Protein AF-A0A926B9L7-F1 (afdb_monomer_lite)

Sequence (88 aa):
MQGLFADLAQLKNPLARYAAYKRSRGMSRVHDWIDWIGGFPFEVATPDEIFAFHRDRGFHLENMLLRPGHGCNEFVFSKTRPPTAVRP

Structure (mmCIF, N/CA/C/O backbone):
data_AF-A0A926B9L7-F1
#
_entry.id   AF-A0A926B9L7-F1
#
loop_
_atom_site.group_PDB
_atom_site.id
_atom_site.type_symbol
_atom_site.label_atom_id
_atom_site.label_alt_id
_atom_site.label_comp_id
_atom_site.label_asym_id
_atom_site.label_entity_id
_atom_site.label_seq_id
_atom_site.pdbx_PDB_ins_code
_atom_site.Cartn_x
_atom_site.Cartn_y
_atom_site.Cartn_z
_atom_site.occupancy
_atom_site.B_iso_or_equiv
_atom_site.auth_seq_id
_atom_site.auth_comp_id
_atom_site.auth_asym_id
_atom_site.auth_atom_id
_atom_site.pdbx_PDB_model_num
ATOM 1 N N . MET A 1 1 ? 14.419 0.957 -35.618 1.00 43.53 1 MET A N 1
ATOM 2 C CA . MET A 1 1 ? 15.319 -0.136 -36.050 1.00 43.53 1 MET A CA 1
ATOM 3 C C . MET A 1 1 ? 16.733 0.404 -36.316 1.00 43.53 1 MET A C 1
ATOM 5 O O . MET A 1 1 ? 17.110 0.540 -37.467 1.00 43.53 1 MET A O 1
ATOM 9 N N . GLN A 1 2 ? 17.502 0.791 -35.287 1.00 52.81 2 GLN A N 1
ATOM 10 C CA . GLN A 1 2 ? 18.811 1.466 -35.474 1.00 52.81 2 GLN A CA 1
ATOM 11 C C . GLN A 1 2 ? 19.904 1.051 -34.458 1.00 52.81 2 GLN A C 1
ATOM 13 O O . GLN A 1 2 ? 20.938 1.698 -34.382 1.00 52.81 2 GLN A O 1
ATOM 18 N N . GLY A 1 3 ? 19.710 -0.015 -33.667 1.00 54.16 3 GLY A N 1
ATOM 19 C CA . GLY A 1 3 ? 20.671 -0.409 -32.615 1.00 54.16 3 GLY A CA 1
ATOM 20 C C . GLY A 1 3 ? 21.518 -1.650 -32.918 1.00 54.16 3 GLY A C 1
ATOM 21 O O . GLY A 1 3 ? 22.615 -1.784 -32.393 1.00 54.16 3 GLY A O 1
ATOM 22 N N . LEU A 1 4 ? 21.038 -2.556 -33.779 1.00 57.03 4 LEU A N 1
ATOM 23 C CA . LEU A 1 4 ? 21.639 -3.889 -33.929 1.00 57.03 4 LEU A CA 1
ATOM 24 C C . LEU A 1 4 ? 22.979 -3.868 -34.686 1.00 57.03 4 LEU A C 1
ATOM 26 O O . LEU A 1 4 ? 23.914 -4.583 -34.340 1.00 57.03 4 LEU A O 1
ATOM 30 N N . PHE A 1 5 ? 23.072 -3.024 -35.716 1.00 56.09 5 PHE A N 1
ATOM 31 C CA . PHE A 1 5 ? 24.258 -2.920 -36.569 1.00 56.09 5 PHE A CA 1
ATOM 32 C C . PHE A 1 5 ? 25.408 -2.161 -35.895 1.00 56.09 5 PHE A C 1
ATOM 34 O O . PHE A 1 5 ? 26.571 -2.499 -36.102 1.00 56.09 5 PHE A O 1
ATOM 41 N N . ALA A 1 6 ? 25.090 -1.178 -35.048 1.00 56.75 6 ALA A N 1
ATOM 42 C CA . ALA A 1 6 ? 26.087 -0.439 -34.277 1.00 56.75 6 ALA A CA 1
ATOM 43 C C . ALA A 1 6 ? 26.754 -1.318 -33.199 1.00 56.75 6 ALA A C 1
ATOM 45 O O . ALA A 1 6 ? 27.949 -1.175 -32.948 1.00 56.75 6 ALA A O 1
ATOM 46 N N . ASP A 1 7 ? 26.007 -2.261 -32.613 1.00 50.56 7 ASP A N 1
ATOM 47 C CA . ASP A 1 7 ? 26.512 -3.164 -31.570 1.00 50.56 7 ASP A CA 1
ATOM 48 C C . ASP A 1 7 ? 27.441 -4.262 -32.126 1.00 50.56 7 ASP A C 1
ATOM 50 O O . ASP A 1 7 ? 28.418 -4.630 -31.472 1.00 50.56 7 ASP A O 1
ATOM 54 N N . LEU A 1 8 ? 27.208 -4.737 -33.357 1.00 57.56 8 LEU A N 1
ATOM 55 C CA . LEU A 1 8 ? 28.095 -5.693 -34.041 1.00 57.56 8 LEU A CA 1
ATOM 56 C C . LEU A 1 8 ? 29.446 -5.072 -34.428 1.00 57.56 8 LEU A C 1
ATOM 58 O O . LEU A 1 8 ? 30.480 -5.731 -34.327 1.00 57.56 8 LEU A O 1
ATOM 62 N N . ALA A 1 9 ? 29.453 -3.795 -34.820 1.00 59.41 9 ALA A N 1
ATOM 63 C CA . ALA A 1 9 ? 30.660 -3.085 -35.245 1.00 59.41 9 ALA A CA 1
ATOM 64 C C . ALA A 1 9 ? 31.642 -2.776 -34.096 1.00 59.41 9 ALA A C 1
ATOM 66 O O . ALA A 1 9 ? 32.810 -2.497 -34.349 1.00 59.41 9 ALA A O 1
ATOM 67 N N . GLN A 1 10 ? 31.196 -2.820 -32.834 1.00 59.00 10 GLN A N 1
ATOM 68 C CA . GLN A 1 10 ? 32.017 -2.426 -31.681 1.00 59.00 10 GLN A CA 1
ATOM 69 C C . GLN A 1 10 ? 32.684 -3.588 -30.929 1.00 59.00 10 GLN A C 1
ATOM 71 O O . GLN A 1 10 ? 33.375 -3.316 -29.948 1.00 59.00 10 GLN A O 1
ATOM 76 N N . LEU A 1 11 ? 32.495 -4.857 -31.334 1.00 57.12 11 LEU A N 1
ATOM 77 C CA . LEU A 1 11 ? 33.096 -6.038 -30.671 1.00 57.12 11 LEU A CA 1
ATOM 78 C C . LEU A 1 11 ? 32.889 -6.073 -29.137 1.00 57.12 11 LEU A C 1
ATOM 80 O O . LEU A 1 11 ? 33.629 -6.725 -28.398 1.00 57.12 11 LEU A O 1
ATOM 84 N N . LYS A 1 12 ? 31.874 -5.371 -28.620 1.00 56.59 12 LYS A N 1
ATOM 85 C CA . LYS A 1 12 ? 31.587 -5.326 -27.187 1.00 56.59 12 LYS A CA 1
ATOM 86 C C . LYS A 1 12 ? 30.842 -6.592 -26.812 1.00 56.59 12 LYS A C 1
ATOM 88 O O . LYS A 1 12 ? 29.730 -6.824 -27.275 1.00 56.59 12 LYS A O 1
ATOM 93 N N . ASN A 1 13 ? 31.468 -7.400 -25.959 1.00 58.22 13 ASN A N 1
ATOM 94 C CA . ASN A 1 13 ? 30.913 -8.660 -25.490 1.00 58.22 13 ASN A CA 1
ATOM 95 C C . ASN A 1 13 ? 29.489 -8.439 -24.932 1.00 58.22 13 ASN A C 1
ATOM 97 O O . ASN A 1 13 ? 29.344 -7.792 -23.885 1.00 58.22 13 ASN A O 1
ATOM 101 N N . PRO A 1 14 ? 28.439 -8.973 -25.583 1.00 56.69 14 PRO A N 1
ATOM 102 C CA . PRO A 1 14 ? 27.064 -8.744 -25.165 1.00 56.69 14 PRO A CA 1
ATOM 103 C C . PRO A 1 14 ? 26.832 -9.247 -23.737 1.00 56.69 14 PRO A C 1
ATOM 105 O O . PRO A 1 14 ? 26.062 -8.622 -23.011 1.00 56.69 14 PRO A O 1
ATOM 108 N N . LEU A 1 15 ? 27.571 -10.276 -23.288 1.00 59.78 15 LEU A N 1
ATOM 109 C CA . LEU A 1 15 ? 27.526 -10.866 -21.940 1.00 59.78 15 LEU A CA 1
ATOM 110 C C . LEU A 1 15 ? 27.891 -9.871 -20.827 1.00 59.78 15 LEU A C 1
ATOM 112 O O . LEU A 1 15 ? 27.290 -9.907 -19.751 1.00 59.78 15 LEU A O 1
ATOM 116 N N . ALA A 1 16 ? 28.794 -8.920 -21.088 1.00 58.62 16 ALA A N 1
ATOM 117 C CA . ALA A 1 16 ? 29.149 -7.879 -20.119 1.00 58.62 16 ALA A CA 1
ATOM 118 C C . ALA A 1 16 ? 27.961 -6.942 -19.828 1.00 58.62 16 ALA A C 1
ATOM 120 O O . ALA A 1 16 ? 27.761 -6.494 -18.695 1.00 58.62 16 ALA A O 1
ATOM 121 N N . ARG A 1 17 ? 27.101 -6.720 -20.832 1.00 57.94 17 ARG A N 1
ATOM 122 C CA . ARG A 1 17 ? 25.851 -5.956 -20.706 1.00 57.94 17 ARG A CA 1
ATOM 123 C C . ARG A 1 17 ? 24.799 -6.691 -19.872 1.00 57.94 17 ARG A C 1
ATOM 125 O O . ARG A 1 17 ? 23.940 -6.048 -19.268 1.00 57.94 17 ARG A O 1
ATOM 132 N N . TYR A 1 18 ? 24.846 -8.026 -19.820 1.00 56.06 18 TYR A N 1
ATOM 133 C CA . TYR A 1 18 ? 23.982 -8.832 -18.947 1.00 56.06 18 TYR A CA 1
ATOM 134 C C . TYR A 1 18 ? 24.461 -8.802 -17.489 1.00 56.06 18 TYR A C 1
ATOM 136 O O . TYR A 1 18 ? 23.635 -8.653 -16.590 1.00 56.06 18 TYR A O 1
ATOM 144 N N . ALA A 1 19 ? 25.776 -8.832 -17.255 1.00 60.00 19 ALA A N 1
ATOM 145 C CA . ALA A 1 19 ? 26.359 -8.786 -15.913 1.00 60.00 19 ALA A CA 1
ATOM 146 C C . ALA A 1 19 ? 26.186 -7.423 -15.208 1.00 60.00 19 ALA A C 1
ATOM 148 O O . ALA A 1 19 ? 25.928 -7.375 -14.005 1.00 60.00 19 ALA A O 1
ATOM 149 N N . ALA A 1 20 ? 26.269 -6.308 -15.943 1.00 57.38 20 ALA A N 1
ATOM 150 C CA . ALA A 1 20 ? 26.218 -4.959 -15.364 1.00 57.38 20 ALA A CA 1
ATOM 151 C C . ALA A 1 20 ? 24.833 -4.533 -14.828 1.00 57.38 20 ALA A C 1
ATOM 153 O O . ALA A 1 20 ? 24.741 -3.666 -13.964 1.00 57.38 20 ALA A O 1
ATOM 154 N N . TYR A 1 21 ? 23.745 -5.145 -15.298 1.00 55.66 21 TYR A N 1
ATOM 155 C CA . TYR A 1 21 ? 22.377 -4.740 -14.937 1.00 55.66 21 TYR A CA 1
ATOM 156 C C . TYR A 1 21 ? 21.956 -5.160 -13.534 1.00 55.66 21 TYR A C 1
ATOM 158 O O . TYR A 1 21 ? 21.178 -4.466 -12.888 1.00 55.66 21 TYR A O 1
ATOM 166 N N . LYS A 1 22 ? 22.532 -6.250 -13.016 1.00 54.22 22 LYS A N 1
ATOM 167 C CA . LYS A 1 22 ? 22.300 -6.685 -11.633 1.00 54.22 22 LYS A CA 1
ATOM 168 C C . LYS A 1 22 ? 22.749 -5.623 -10.613 1.00 54.22 22 LYS A C 1
ATOM 170 O O . LYS A 1 22 ? 22.312 -5.650 -9.4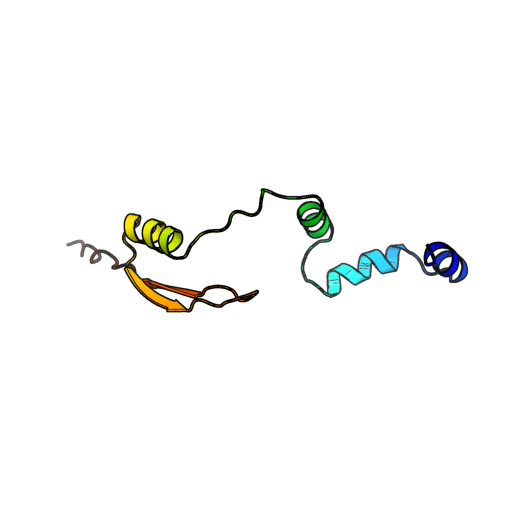69 1.00 54.22 22 LYS A O 1
ATOM 175 N N . ARG A 1 23 ? 23.615 -4.687 -11.022 1.00 57.50 23 ARG A N 1
ATOM 176 C CA . ARG A 1 23 ? 24.280 -3.718 -10.145 1.00 57.50 23 ARG A CA 1
ATOM 177 C C . ARG A 1 23 ? 23.491 -2.417 -9.920 1.00 57.50 23 ARG A C 1
ATOM 179 O O . ARG A 1 23 ? 23.864 -1.680 -9.019 1.00 57.50 23 ARG A O 1
ATOM 186 N N . SER A 1 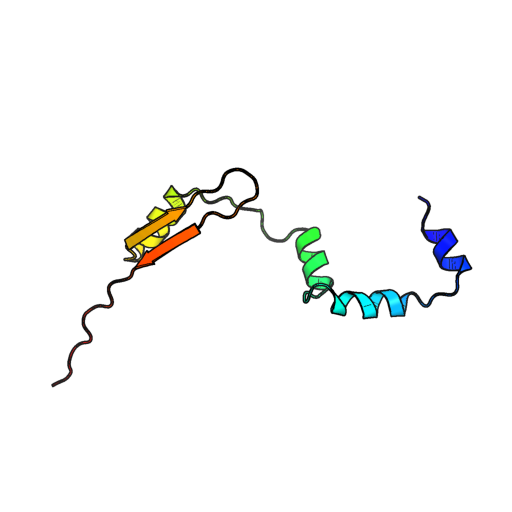24 ? 22.431 -2.125 -10.690 1.00 61.50 24 SER A N 1
ATOM 187 C CA . SER A 1 24 ? 21.735 -0.820 -10.631 1.00 61.50 24 SER A CA 1
ATOM 188 C C . SER A 1 24 ? 20.358 -0.816 -9.958 1.00 61.50 24 SER A C 1
ATOM 190 O O . SER A 1 24 ? 19.983 0.204 -9.391 1.00 61.50 24 SER A O 1
ATOM 192 N N . ARG A 1 25 ? 19.588 -1.912 -10.017 1.00 65.56 25 ARG A N 1
ATOM 193 C CA . ARG A 1 25 ? 18.175 -1.938 -9.570 1.00 65.56 25 ARG A CA 1
ATOM 194 C C . ARG A 1 25 ? 17.869 -2.906 -8.425 1.00 65.56 25 ARG A C 1
ATOM 196 O O . ARG A 1 25 ? 16.759 -2.883 -7.914 1.00 65.56 25 ARG A O 1
ATOM 203 N N . GLY A 1 26 ? 18.810 -3.771 -8.034 1.00 67.56 26 GLY A N 1
ATOM 204 C CA . GLY A 1 26 ? 18.616 -4.759 -6.956 1.00 67.56 26 GLY A CA 1
ATOM 205 C C . GLY A 1 26 ? 17.633 -5.902 -7.267 1.00 67.56 26 GLY A C 1
ATOM 206 O O . GLY A 1 26 ? 17.571 -6.865 -6.510 1.00 67.56 26 GLY A O 1
ATOM 207 N N . MET A 1 27 ? 16.915 -5.842 -8.392 1.00 67.50 27 MET A N 1
ATOM 208 C CA . MET A 1 27 ? 15.955 -6.846 -8.856 1.00 67.50 27 MET A CA 1
ATOM 209 C C . MET A 1 27 ? 16.563 -7.711 -9.971 1.00 67.50 27 MET A C 1
ATOM 211 O O . MET A 1 27 ? 17.396 -7.252 -10.757 1.00 67.50 27 MET A O 1
ATOM 215 N N . SER A 1 28 ? 16.192 -8.993 -10.035 1.00 75.25 28 SER A N 1
ATOM 216 C CA . SER A 1 28 ? 16.650 -9.866 -11.123 1.00 75.25 28 SER A CA 1
ATOM 217 C C . SER A 1 28 ? 15.830 -9.626 -12.396 1.00 75.25 28 SER A C 1
ATOM 219 O O . SER A 1 28 ? 14.610 -9.510 -12.317 1.00 75.25 28 SER A O 1
ATOM 221 N N . ARG A 1 29 ? 16.469 -9.705 -13.567 1.00 70.56 29 ARG A N 1
ATOM 222 C CA . ARG A 1 29 ? 15.807 -9.527 -14.873 1.00 70.56 29 ARG A CA 1
ATOM 223 C C . ARG A 1 29 ? 14.651 -10.479 -15.150 1.00 70.56 29 ARG A C 1
ATOM 225 O O . ARG A 1 29 ? 13.751 -10.116 -15.888 1.00 70.56 29 ARG A O 1
ATOM 232 N N . VAL A 1 30 ? 14.698 -11.697 -14.611 1.00 79.50 30 VAL A N 1
ATOM 233 C CA . VAL A 1 30 ? 13.616 -12.675 -14.801 1.00 79.50 30 VAL A CA 1
ATOM 234 C C . VAL A 1 30 ? 12.340 -12.182 -14.123 1.00 79.50 30 VAL A C 1
ATOM 236 O O . VAL A 1 30 ? 11.283 -12.253 -14.730 1.00 79.50 30 VAL A O 1
ATOM 239 N N . HIS A 1 31 ? 12.453 -11.614 -12.919 1.00 75.88 31 HIS A N 1
ATOM 240 C CA . HIS A 1 31 ? 11.324 -10.978 -12.238 1.00 75.88 31 HIS A CA 1
ATOM 241 C C . HIS A 1 31 ? 10.836 -9.743 -13.013 1.00 75.88 31 HIS A C 1
ATOM 243 O O . HIS A 1 31 ? 9.644 -9.655 -13.260 1.00 75.88 31 HIS A O 1
ATOM 249 N N . ASP A 1 32 ? 11.735 -8.880 -13.519 1.00 76.38 32 ASP A N 1
ATOM 250 C CA . ASP A 1 32 ? 11.328 -7.764 -14.398 1.00 76.38 32 ASP A CA 1
ATOM 251 C C . ASP A 1 32 ? 10.585 -8.271 -15.654 1.00 76.38 32 ASP A C 1
ATOM 253 O O . ASP A 1 32 ? 9.612 -7.665 -16.078 1.00 76.38 32 ASP A O 1
ATOM 257 N N . TRP A 1 33 ? 11.026 -9.374 -16.272 1.00 78.56 33 TRP A N 1
ATOM 258 C CA . TRP A 1 33 ? 10.370 -9.947 -17.456 1.00 78.56 33 TRP A CA 1
ATOM 259 C C . TRP A 1 33 ? 9.015 -10.567 -17.135 1.00 78.56 33 TRP A C 1
ATOM 261 O O . TRP A 1 33 ? 8.091 -10.409 -17.924 1.00 78.56 33 TRP A O 1
ATOM 271 N N . ILE A 1 34 ? 8.884 -11.250 -15.999 1.00 78.19 34 ILE A N 1
ATOM 272 C CA . ILE A 1 34 ? 7.609 -11.814 -15.543 1.00 78.19 34 ILE A CA 1
ATOM 273 C C . ILE A 1 34 ? 6.621 -10.685 -15.227 1.00 78.19 34 ILE A C 1
ATOM 275 O O . ILE A 1 34 ? 5.488 -10.730 -15.703 1.00 78.19 34 ILE A O 1
ATOM 279 N N . ASP A 1 35 ? 7.064 -9.639 -14.526 1.00 73.81 35 ASP A N 1
ATOM 280 C CA . ASP A 1 35 ? 6.257 -8.447 -14.240 1.00 73.81 35 ASP A CA 1
ATOM 281 C C . ASP A 1 35 ? 5.785 -7.763 -15.531 1.00 73.81 35 ASP A C 1
ATOM 283 O O . ASP A 1 35 ? 4.649 -7.300 -15.611 1.00 73.81 35 ASP A O 1
ATOM 287 N N . TRP A 1 36 ? 6.635 -7.729 -16.563 1.00 70.31 36 TRP A N 1
ATOM 288 C CA . TRP A 1 36 ? 6.327 -7.065 -17.833 1.00 70.31 36 TRP A CA 1
ATOM 289 C C . TRP A 1 36 ? 5.460 -7.897 -18.781 1.00 70.31 36 TRP A C 1
ATOM 291 O O . TRP A 1 36 ? 4.640 -7.340 -19.506 1.00 70.31 36 TRP A O 1
ATOM 301 N N . ILE A 1 37 ? 5.637 -9.221 -18.787 1.00 77.81 37 ILE A N 1
ATOM 302 C CA . ILE A 1 37 ? 4.791 -10.152 -19.549 1.00 77.81 37 ILE A CA 1
ATOM 303 C C . ILE A 1 37 ? 3.403 -10.267 -18.902 1.00 77.81 37 ILE A C 1
ATOM 305 O O . ILE A 1 37 ? 2.430 -10.557 -19.595 1.00 77.81 37 ILE A O 1
ATOM 309 N N . GLY A 1 38 ? 3.304 -9.958 -17.609 1.00 59.62 38 GLY A N 1
ATOM 310 C CA . GLY A 1 38 ? 2.045 -9.825 -16.896 1.00 59.62 38 GLY A CA 1
ATOM 311 C C . GLY A 1 38 ? 1.892 -10.912 -15.846 1.00 59.62 38 GLY A C 1
ATOM 312 O O . GLY A 1 38 ? 1.429 -12.017 -16.129 1.00 59.62 38 GLY A O 1
ATOM 313 N N . GLY A 1 39 ? 2.257 -10.558 -14.613 1.00 68.00 39 GLY A N 1
ATOM 314 C CA . GLY A 1 39 ? 1.667 -11.144 -13.412 1.00 68.00 39 GLY A CA 1
ATOM 315 C C . GLY A 1 39 ? 0.205 -10.707 -13.258 1.00 68.00 39 GLY A C 1
ATOM 316 O O . GLY A 1 39 ? -0.283 -9.903 -14.049 1.00 68.00 39 GLY A O 1
ATOM 317 N N . PHE A 1 40 ? -0.486 -11.280 -12.265 1.00 61.50 40 PHE A N 1
ATOM 318 C CA . PHE A 1 40 ? -1.906 -11.067 -11.936 1.00 61.50 40 PHE A CA 1
ATOM 319 C C . PHE A 1 40 ? -2.447 -9.661 -12.276 1.00 61.50 40 PHE A C 1
ATOM 321 O O . PHE A 1 40 ? -1.734 -8.675 -12.074 1.00 61.50 40 PHE A O 1
ATOM 328 N N . PRO A 1 41 ? -3.704 -9.553 -12.760 1.00 75.69 41 PRO A N 1
ATOM 329 C CA . PRO A 1 41 ? -4.296 -8.273 -13.131 1.00 75.69 41 PRO A CA 1
ATOM 330 C C . PRO A 1 41 ? -4.143 -7.262 -11.998 1.00 75.69 41 PRO A C 1
ATOM 332 O O . PRO A 1 41 ? -4.322 -7.583 -10.824 1.00 75.69 41 PRO A O 1
ATOM 335 N N . PHE A 1 42 ? -3.789 -6.034 -12.364 1.00 75.00 42 PHE A N 1
ATOM 336 C CA . PHE A 1 42 ? -3.715 -4.946 -11.406 1.00 75.00 42 PHE A CA 1
ATOM 337 C C . PHE A 1 42 ? -5.117 -4.669 -10.849 1.00 75.00 42 PHE A C 1
ATOM 339 O O . PHE A 1 42 ? -5.989 -4.177 -11.567 1.00 75.00 42 PHE A O 1
ATOM 346 N N . GLU A 1 43 ? -5.326 -4.998 -9.578 1.00 82.31 43 GLU A N 1
ATOM 347 C CA . GLU A 1 43 ? -6.562 -4.730 -8.848 1.00 82.31 43 GLU A CA 1
ATOM 348 C C . GLU A 1 43 ? -6.404 -3.457 -8.012 1.00 82.31 43 GLU A C 1
ATOM 350 O O . GLU A 1 43 ? -5.448 -3.300 -7.248 1.00 82.31 43 GLU A O 1
ATOM 355 N N . VAL A 1 44 ? -7.344 -2.526 -8.175 1.00 86.44 44 VAL A N 1
ATOM 356 C CA . VAL A 1 44 ? -7.355 -1.259 -7.440 1.00 86.44 44 VAL A CA 1
ATOM 357 C C . VAL A 1 44 ? -8.252 -1.408 -6.225 1.00 86.44 44 VAL A C 1
ATOM 359 O O . VAL A 1 44 ? -9.439 -1.673 -6.378 1.00 86.44 44 VAL A O 1
ATOM 362 N N . ALA A 1 45 ? -7.694 -1.171 -5.039 1.00 90.31 45 ALA A N 1
ATOM 363 C CA . ALA A 1 45 ? -8.468 -1.043 -3.813 1.00 90.31 45 ALA A CA 1
ATOM 364 C C . ALA A 1 45 ? -8.761 0.433 -3.517 1.00 90.31 45 ALA A C 1
ATOM 366 O O . ALA A 1 45 ? -7.863 1.280 -3.464 1.00 90.31 45 ALA A O 1
ATOM 367 N N . THR A 1 46 ? -10.030 0.733 -3.291 1.00 92.56 46 THR A N 1
ATOM 368 C CA . THR A 1 46 ? -10.502 2.004 -2.751 1.00 92.56 46 THR A CA 1
ATOM 369 C C . THR A 1 46 ? -10.104 2.149 -1.274 1.00 92.56 46 THR A C 1
ATOM 371 O O . THR A 1 46 ? -9.926 1.150 -0.568 1.00 92.56 46 THR A O 1
ATOM 374 N N . PRO A 1 47 ? -9.982 3.384 -0.750 1.00 93.25 47 PRO A N 1
ATOM 375 C CA . PRO A 1 47 ? -9.734 3.600 0.677 1.00 93.25 47 PRO A CA 1
ATOM 376 C C . PRO A 1 47 ? -10.768 2.914 1.582 1.00 93.25 47 PRO A C 1
ATOM 378 O O . PRO A 1 47 ? -10.405 2.387 2.634 1.00 93.25 47 PRO A O 1
ATOM 381 N N . ASP A 1 48 ? -12.030 2.863 1.147 1.00 93.81 48 ASP A N 1
ATOM 382 C CA . ASP A 1 48 ? -13.122 2.21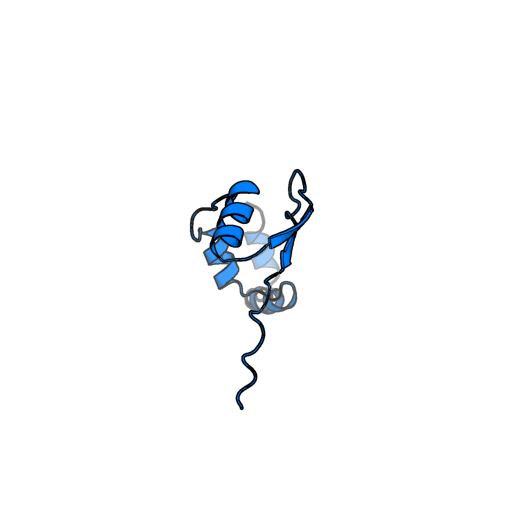7 1.879 1.00 93.81 48 ASP A CA 1
ATOM 383 C C . ASP A 1 48 ? -12.937 0.699 1.977 1.00 93.81 48 ASP A C 1
ATOM 385 O O . ASP A 1 48 ? -13.161 0.117 3.040 1.00 93.81 48 ASP A O 1
ATOM 389 N N . GLU A 1 49 ? -12.464 0.051 0.908 1.00 95.25 49 GLU A N 1
ATOM 390 C CA . GLU A 1 49 ? -12.138 -1.381 0.919 1.00 95.25 49 GLU A CA 1
ATOM 391 C C . GLU A 1 49 ? -10.970 -1.681 1.862 1.00 95.25 49 GLU A C 1
ATOM 393 O O . GLU A 1 49 ? -11.035 -2.636 2.641 1.00 95.25 49 GLU A O 1
ATOM 398 N N . ILE A 1 50 ? -9.931 -0.837 1.863 1.00 95.44 50 ILE A N 1
ATOM 399 C CA . ILE A 1 50 ? -8.803 -0.965 2.796 1.00 95.44 50 ILE A CA 1
ATOM 400 C C . ILE A 1 50 ? -9.275 -0.800 4.244 1.0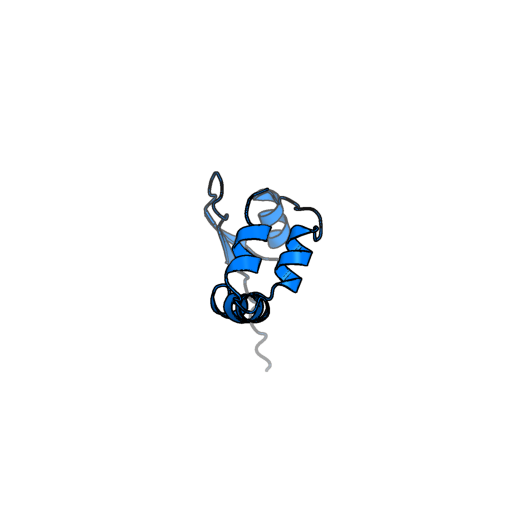0 95.44 50 ILE A C 1
ATOM 402 O O . ILE A 1 50 ? -8.877 -1.582 5.115 1.00 95.44 50 ILE A O 1
ATOM 406 N N . PHE A 1 51 ? -10.139 0.183 4.511 1.00 94.25 51 PHE A N 1
ATOM 407 C CA . PHE A 1 51 ? -10.704 0.414 5.837 1.00 94.25 51 PHE A CA 1
ATOM 408 C C . PHE A 1 51 ? -11.560 -0.766 6.304 1.00 94.25 51 PHE A C 1
ATOM 410 O O . PHE A 1 51 ? -11.328 -1.292 7.394 1.00 94.25 51 PHE A O 1
ATOM 417 N N . ALA A 1 52 ? -12.507 -1.220 5.478 1.00 95.38 52 ALA A N 1
ATOM 418 C CA . ALA A 1 52 ? -13.374 -2.351 5.794 1.00 95.38 52 ALA A CA 1
ATOM 419 C C . ALA A 1 52 ? -12.556 -3.620 6.074 1.00 95.38 52 ALA A C 1
ATOM 421 O O . ALA A 1 52 ? -12.754 -4.271 7.101 1.00 95.38 52 ALA A O 1
ATOM 422 N N . PHE A 1 53 ? -11.561 -3.910 5.229 1.00 95.81 53 PHE A N 1
ATOM 423 C CA . PHE A 1 53 ? -10.679 -5.065 5.382 1.00 95.81 53 PHE A CA 1
ATOM 424 C C . PHE A 1 53 ? -9.965 -5.099 6.743 1.00 95.81 53 PHE A C 1
ATOM 426 O O . PHE A 1 53 ? -9.851 -6.167 7.355 1.00 95.81 53 PHE A O 1
ATOM 433 N N . HIS A 1 54 ? -9.472 -3.951 7.215 1.00 95.50 54 HIS A N 1
ATOM 434 C CA . HIS A 1 54 ? -8.741 -3.841 8.480 1.00 95.50 54 HIS A CA 1
ATOM 435 C C . HIS A 1 54 ? -9.676 -3.794 9.690 1.00 95.50 54 HIS A C 1
ATOM 437 O O . HIS A 1 54 ? -9.417 -4.473 10.689 1.00 95.50 54 HIS A O 1
ATOM 443 N N . ARG A 1 55 ? -10.795 -3.071 9.585 1.00 93.56 55 ARG A N 1
ATOM 444 C CA . ARG A 1 55 ? -11.834 -3.019 10.619 1.00 93.56 55 ARG A CA 1
ATOM 445 C C . ARG A 1 55 ? -12.338 -4.418 10.963 1.00 93.56 55 ARG A C 1
ATOM 447 O O . ARG A 1 55 ? -12.363 -4.784 12.135 1.00 93.56 55 ARG A O 1
ATOM 454 N N . ASP A 1 56 ? -12.651 -5.229 9.954 1.00 94.69 56 ASP A N 1
ATOM 455 C CA . ASP A 1 56 ? -13.170 -6.592 10.146 1.00 94.69 56 ASP A CA 1
ATOM 456 C C . ASP A 1 56 ? -12.130 -7.535 10.792 1.00 94.69 56 ASP A C 1
ATOM 458 O O . ASP A 1 56 ? -12.462 -8.615 11.278 1.00 94.69 56 ASP A O 1
ATOM 462 N N . ARG A 1 57 ? -10.859 -7.114 10.858 1.00 94.06 57 ARG A N 1
ATOM 463 C CA . ARG A 1 57 ? -9.744 -7.816 11.520 1.00 94.06 57 ARG A CA 1
ATOM 464 C C . ARG A 1 57 ? -9.387 -7.235 12.896 1.00 94.06 57 ARG A C 1
ATOM 466 O O . ARG A 1 57 ? -8.376 -7.639 13.487 1.00 94.06 57 ARG A O 1
ATOM 473 N N . GLY A 1 58 ? -10.206 -6.314 13.408 1.00 93.88 58 GLY A N 1
ATOM 474 C CA . GLY A 1 58 ? -10.042 -5.681 14.717 1.00 93.88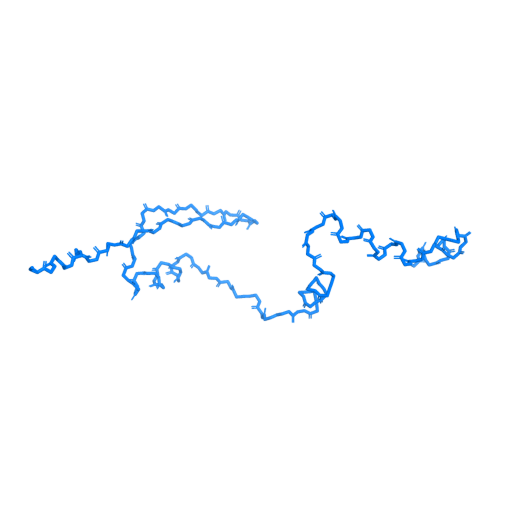 58 GLY A CA 1
ATOM 475 C C . GLY A 1 58 ? -8.947 -4.616 14.759 1.00 93.88 58 GLY A C 1
ATOM 476 O O . GLY A 1 58 ? -8.344 -4.407 15.810 1.00 93.88 58 GLY A O 1
ATOM 477 N N . PHE A 1 59 ? -8.640 -3.997 13.620 1.00 95.94 59 PHE A N 1
ATOM 478 C CA . PHE A 1 59 ? -7.772 -2.826 13.564 1.00 95.94 59 PHE A CA 1
ATOM 479 C C . PHE A 1 59 ? -8.606 -1.545 13.552 1.00 95.94 59 PHE A C 1
ATOM 481 O O . PHE A 1 59 ? -9.683 -1.496 12.956 1.00 95.94 59 PHE A O 1
ATOM 488 N N . HIS A 1 60 ? -8.073 -0.495 14.167 1.00 94.81 60 HIS A N 1
ATOM 489 C CA . HIS A 1 60 ? -8.655 0.841 14.173 1.00 94.81 60 HIS A CA 1
ATOM 490 C C . HIS A 1 60 ? -7.779 1.777 13.346 1.00 94.81 60 HIS A C 1
ATOM 492 O O . HIS A 1 60 ? -6.557 1.755 13.473 1.00 94.81 60 HIS A O 1
ATOM 498 N N . LEU A 1 61 ? -8.393 2.561 12.459 1.00 95.56 61 LEU A N 1
ATOM 499 C CA . LEU A 1 61 ? -7.682 3.546 11.647 1.00 95.56 61 LEU A CA 1
ATOM 500 C C . LEU A 1 61 ? -7.356 4.771 12.511 1.00 95.56 61 LEU A C 1
ATOM 502 O O . LEU A 1 61 ? -8.267 5.411 13.026 1.00 95.56 61 LEU A O 1
ATOM 506 N N . GLU A 1 62 ? -6.071 5.091 12.639 1.00 96.25 62 GLU A N 1
ATOM 507 C CA . GLU A 1 62 ? -5.565 6.240 13.403 1.00 96.25 62 GLU A CA 1
ATOM 508 C C . GLU A 1 62 ? -5.317 7.451 12.500 1.00 96.25 62 GLU A C 1
ATOM 510 O O . GLU A 1 62 ? -5.565 8.592 12.880 1.00 96.25 62 GLU A O 1
ATOM 515 N N . ASN A 1 63 ? -4.798 7.213 11.292 1.00 95.88 63 ASN A N 1
ATOM 516 C CA . ASN A 1 63 ? -4.479 8.272 10.341 1.00 95.88 63 ASN A CA 1
ATOM 517 C C . ASN A 1 63 ? -4.517 7.756 8.897 1.00 95.88 63 ASN A C 1
ATOM 519 O O . ASN A 1 63 ? -4.231 6.585 8.639 1.00 95.88 63 ASN A O 1
ATOM 523 N N . MET A 1 64 ? -4.825 8.641 7.952 1.00 96.19 64 MET A N 1
ATOM 524 C CA . MET A 1 64 ? -4.855 8.340 6.524 1.00 96.19 64 MET A CA 1
ATOM 525 C C . MET A 1 64 ? -4.454 9.565 5.702 1.00 96.19 64 MET A C 1
ATOM 527 O O . MET A 1 64 ? -4.951 10.667 5.926 1.00 96.19 64 MET A O 1
ATOM 531 N N . LEU A 1 65 ? -3.597 9.354 4.703 1.00 95.75 65 LEU A N 1
ATOM 532 C CA . LEU A 1 65 ? -3.227 10.354 3.704 1.00 95.75 65 LEU A CA 1
ATOM 533 C C . LEU A 1 65 ? -3.479 9.782 2.313 1.00 95.75 65 LEU A C 1
ATOM 535 O O . LEU A 1 65 ? -2.806 8.852 1.872 1.00 95.75 65 LEU A O 1
ATOM 539 N N . LEU A 1 66 ? -4.448 10.366 1.613 1.00 94.56 66 LEU A N 1
ATOM 540 C CA . LEU A 1 66 ? -4.744 10.015 0.230 1.00 94.56 66 LEU A CA 1
ATOM 541 C C . LEU A 1 66 ? -3.959 10.924 -0.714 1.00 94.56 66 LEU A C 1
ATOM 543 O O . LEU A 1 66 ? -3.894 12.141 -0.513 1.00 94.56 66 LEU A O 1
ATOM 547 N N . ARG A 1 67 ? -3.348 10.336 -1.742 1.00 92.19 67 ARG A N 1
ATOM 548 C CA . ARG A 1 67 ? -2.551 11.063 -2.736 1.00 92.19 67 ARG A CA 1
ATOM 549 C C . ARG A 1 67 ? -3.223 10.955 -4.106 1.00 92.19 67 ARG A C 1
ATOM 551 O O . ARG A 1 67 ? -3.442 9.842 -4.575 1.00 92.19 67 ARG A O 1
ATOM 558 N N . PRO A 1 68 ? -3.537 12.074 -4.781 1.00 84.44 68 PRO A N 1
ATOM 559 C CA . PRO A 1 68 ? -3.989 12.020 -6.166 1.00 84.44 68 PRO A CA 1
ATOM 560 C C . PRO A 1 68 ? -2.827 11.668 -7.113 1.00 84.44 68 PRO A C 1
ATOM 562 O O . PRO A 1 68 ? -1.667 11.993 -6.849 1.00 84.44 68 PRO A O 1
ATOM 565 N N . GLY A 1 69 ? -3.140 11.047 -8.252 1.00 84.50 69 GLY A N 1
ATOM 566 C CA . GLY A 1 69 ? -2.165 10.728 -9.299 1.00 84.50 69 GLY A CA 1
ATOM 567 C C . GLY A 1 69 ? -1.349 9.464 -9.010 1.00 84.50 69 GLY A C 1
ATOM 568 O O . GLY A 1 69 ? -1.908 8.426 -8.683 1.00 84.50 69 GLY A O 1
ATOM 569 N N . HIS A 1 70 ? -0.026 9.542 -9.175 1.00 82.62 70 HIS A N 1
ATOM 570 C CA . HIS A 1 70 ? 0.888 8.395 -9.044 1.00 82.62 70 HIS A CA 1
ATOM 571 C C . HIS A 1 70 ? 1.454 8.201 -7.625 1.00 82.62 70 HIS A C 1
ATOM 573 O O . HIS A 1 70 ? 2.369 7.400 -7.436 1.00 82.62 70 HIS A O 1
ATOM 579 N N . GLY A 1 71 ? 0.973 8.961 -6.638 1.00 85.56 71 GLY A N 1
ATOM 580 C CA . GLY A 1 71 ? 1.388 8.797 -5.245 1.00 85.56 71 GLY A CA 1
ATOM 581 C C . GLY A 1 71 ? 0.719 7.589 -4.586 1.00 85.56 71 GLY A C 1
ATOM 582 O O . GLY A 1 71 ? -0.421 7.260 -4.900 1.00 85.56 71 GLY A O 1
ATOM 583 N N . CYS A 1 72 ? 1.408 6.947 -3.642 1.00 91.25 72 CYS A N 1
ATOM 584 C CA . CYS A 1 72 ? 0.811 5.894 -2.822 1.00 91.25 72 CYS A CA 1
ATOM 585 C C . CYS A 1 72 ? -0.056 6.501 -1.714 1.00 91.25 72 CYS A C 1
ATOM 587 O O . CYS A 1 72 ? 0.343 7.478 -1.079 1.00 91.25 72 CYS A O 1
ATOM 589 N N . ASN A 1 73 ? -1.209 5.888 -1.450 1.00 94.12 73 ASN A N 1
ATOM 590 C CA . ASN A 1 73 ? -1.996 6.182 -0.256 1.00 94.12 73 ASN A CA 1
ATOM 591 C C . ASN A 1 73 ? -1.281 5.637 0.989 1.00 94.12 73 ASN A C 1
ATOM 593 O O . ASN A 1 73 ? -0.695 4.554 0.952 1.00 94.12 73 ASN A O 1
ATOM 597 N N . GLU A 1 74 ? -1.355 6.371 2.093 1.00 95.06 74 GLU A N 1
ATOM 598 C CA . GLU A 1 74 ? -0.718 6.021 3.363 1.00 95.06 74 GLU A CA 1
ATOM 599 C C . GLU A 1 74 ? -1.800 5.811 4.431 1.00 95.06 74 GLU A C 1
ATOM 601 O O . GLU A 1 74 ? -2.695 6.643 4.584 1.00 95.06 74 GLU A O 1
ATOM 606 N N . PHE A 1 75 ? -1.717 4.712 5.185 1.00 96.56 75 PHE A N 1
ATOM 607 C CA . PHE A 1 75 ? -2.682 4.360 6.230 1.00 96.56 75 PHE A CA 1
ATOM 608 C C . PHE A 1 75 ? -1.948 3.933 7.503 1.00 96.56 75 PHE A C 1
ATOM 610 O O . PHE A 1 75 ? -0.997 3.153 7.443 1.00 96.56 75 PHE A O 1
ATOM 617 N N . VAL A 1 76 ? -2.410 4.406 8.660 1.00 96.19 76 VAL A N 1
ATOM 618 C CA . VAL A 1 76 ? -1.892 4.022 9.978 1.00 96.19 76 VAL A CA 1
ATOM 619 C C . VAL A 1 76 ? -3.015 3.374 10.768 1.00 96.19 76 VAL A C 1
ATOM 621 O O . VAL A 1 76 ? -4.049 3.995 11.002 1.00 96.19 76 VAL A O 1
ATOM 624 N N . PHE A 1 77 ? -2.791 2.136 11.203 1.00 96.69 77 PHE A N 1
ATOM 625 C CA . PHE A 1 77 ? -3.744 1.380 12.005 1.00 96.69 77 PHE A CA 1
A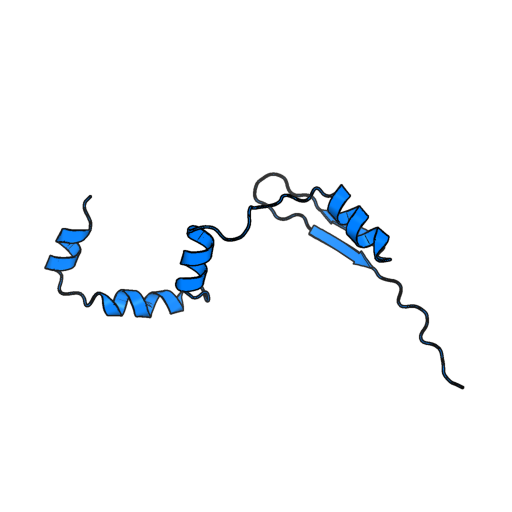TOM 626 C C . PHE A 1 77 ? -3.144 0.993 13.353 1.00 96.69 77 PHE A C 1
ATOM 628 O O . PHE A 1 77 ? -1.975 0.610 13.435 1.00 96.69 77 PHE A O 1
ATOM 635 N N . SER A 1 78 ? -3.967 1.011 14.395 1.00 95.44 78 SER A N 1
ATOM 636 C CA . SER A 1 78 ? -3.658 0.420 15.690 1.00 95.44 78 SER A CA 1
ATOM 637 C C . SER A 1 78 ? -4.440 -0.880 15.878 1.00 95.44 78 SER A C 1
ATOM 639 O O . SER A 1 78 ? -5.517 -1.090 15.316 1.00 95.44 78 SER A O 1
ATOM 641 N N . LYS A 1 79 ? -3.878 -1.794 16.670 1.00 93.88 79 LYS A N 1
ATOM 642 C CA . LYS A 1 79 ? -4.583 -2.979 17.155 1.00 93.88 79 LYS A CA 1
ATOM 643 C C . LYS A 1 79 ? -4.417 -3.035 18.654 1.00 93.88 79 LYS A C 1
ATOM 645 O O . LYS A 1 79 ? -3.296 -3.187 19.144 1.00 93.88 79 LYS A O 1
ATOM 650 N N . THR A 1 80 ? -5.520 -2.948 19.384 1.00 83.31 80 THR A N 1
ATOM 651 C CA . THR A 1 80 ? -5.488 -3.164 20.825 1.00 83.31 80 THR A CA 1
ATOM 652 C C . THR A 1 80 ? -5.098 -4.614 21.059 1.00 83.31 80 THR A C 1
ATOM 654 O O . THR A 1 80 ? -5.841 -5.544 20.737 1.00 83.31 80 THR A O 1
ATOM 657 N N . ARG A 1 81 ? -3.889 -4.831 21.579 1.00 74.44 81 ARG A N 1
ATOM 658 C CA . ARG A 1 81 ? -3.509 -6.152 22.066 1.00 74.44 81 ARG A CA 1
ATOM 659 C C . ARG A 1 81 ? -4.453 -6.447 23.235 1.00 74.44 81 ARG A C 1
ATOM 661 O O . ARG A 1 81 ? -4.533 -5.605 24.132 1.00 74.44 81 ARG A O 1
ATOM 668 N N . PRO A 1 82 ? -5.188 -7.572 23.242 1.00 67.56 82 PRO A N 1
ATOM 669 C CA . PRO A 1 82 ? -5.945 -7.936 24.429 1.00 67.56 82 PRO A CA 1
ATOM 670 C C . PRO A 1 82 ? -4.966 -7.966 25.611 1.00 67.56 82 PRO A C 1
ATOM 672 O O . PRO A 1 82 ? -3.817 -8.386 25.410 1.00 67.56 82 PRO A O 1
ATOM 675 N N . PRO A 1 83 ? -5.364 -7.472 26.798 1.00 68.12 83 PRO A N 1
ATOM 676 C CA . PRO A 1 83 ? -4.485 -7.463 27.956 1.00 68.12 83 PRO A CA 1
ATOM 677 C C . PRO A 1 83 ? -3.910 -8.865 28.131 1.00 68.12 83 PRO A C 1
ATOM 679 O O . PRO A 1 83 ? -4.653 -9.848 28.179 1.00 68.12 83 PRO A O 1
ATOM 682 N N . THR A 1 84 ? -2.579 -8.959 28.125 1.00 71.44 84 THR A N 1
ATOM 683 C CA . THR A 1 84 ? -1.866 -10.218 28.329 1.00 71.44 84 THR A CA 1
ATOM 684 C C . THR A 1 84 ? -2.416 -10.835 29.605 1.00 71.44 84 THR A C 1
ATOM 686 O O . THR A 1 84 ? -2.292 -10.227 30.667 1.00 71.44 84 THR A O 1
ATOM 689 N N . ALA A 1 85 ? -3.063 -11.998 29.500 1.00 69.56 85 ALA A N 1
ATOM 690 C CA . ALA A 1 85 ? -3.557 -12.706 30.669 1.00 69.56 85 ALA A CA 1
ATOM 691 C C . ALA A 1 85 ? -2.370 -12.933 31.609 1.00 69.56 85 ALA A C 1
ATOM 693 O O . ALA A 1 85 ? -1.444 -13.680 31.280 1.00 69.56 85 ALA A O 1
ATOM 694 N N . VAL A 1 86 ? -2.370 -12.231 32.742 1.00 74.12 86 VAL A N 1
ATOM 695 C CA . VAL A 1 86 ? -1.418 -12.466 33.822 1.00 74.12 86 VAL A CA 1
ATOM 696 C C . VAL A 1 86 ? -1.736 -13.871 34.319 1.00 74.12 86 VAL A C 1
ATOM 698 O O . VAL A 1 86 ? -2.810 -14.102 34.875 1.00 74.12 86 VAL A O 1
ATOM 701 N N . ARG A 1 87 ? -0.871 -14.843 34.007 1.00 58.34 87 ARG A N 1
ATOM 702 C CA . ARG A 1 87 ? -0.984 -16.173 34.613 1.00 58.34 87 ARG A CA 1
ATOM 703 C C . ARG A 1 87 ? -0.707 -16.026 36.117 1.00 58.34 87 ARG A C 1
ATOM 705 O O . ARG A 1 87 ? 0.178 -15.236 36.449 1.00 58.34 87 ARG A O 1
ATOM 712 N N . PRO A 1 88 ? -1.477 -16.715 36.977 1.00 69.38 88 PRO A N 1
ATOM 713 C CA . PRO A 1 88 ? -1.263 -16.691 38.421 1.00 69.38 88 PRO A CA 1
ATOM 714 C C . PRO A 1 88 ? 0.120 -17.227 38.801 1.00 69.38 88 PRO A C 1
ATOM 716 O O . PRO A 1 88 ? 0.664 -18.059 38.033 1.00 69.38 88 PRO A O 1
#

Secondary structure (DSSP, 8-state):
--SHHHHHHTT--HHHHHHTTHHHHSS-HHHHHHHHH--S--PPPPHHHHHHHHHTTT-EEEEEE--STTPPPEEEEE--PPP-----

Radius of gyration: 24.13 Å; chains: 1; bounding box: 46×29×75 Å

pLDDT: mean 76.44, std 15.91, range [43.53, 96.69]

Foldseek 3Di:
DPPPVVVVVPPPDVVVVQVCVCPPPVDHVVVVVDVVVDDDDDDDDDPVNVCVVQVVVQKDWPDWDDDPDPDDIDTDIDHPDDPDPPDD